Protein AF-A0A9E1JYK0-F1 (afdb_monomer_lite)

Radius of gyration: 19.92 Å; chains: 1; bounding box: 40×41×72 Å

Secondary structure (DSSP, 8-state):
--HHHHHHHHHHHHHHHHHHSSS--TTTS-HHHHHHHHHHTT--HHHHHHHHHHHHHHHS--TT--PPPPPTT------HHHHHHS-HHHHHHHHHHHHTTSS-HHHHHHHHHHHHHHT-SSPPHHHHHHHHHHHHHT-TT---------TTSSSSS-----

Structure (mmCIF, N/CA/C/O backbone):
data_AF-A0A9E1JYK0-F1
#
_entry.id   AF-A0A9E1JYK0-F1
#
loop_
_atom_site.group_PDB
_atom_site.id
_atom_site.type_symbol
_atom_site.label_atom_id
_atom_site.label_alt_id
_atom_site.label_comp_id
_atom_site.label_asym_id
_atom_site.label_entity_id
_atom_site.label_seq_id
_atom_site.pdbx_PDB_ins_code
_atom_site.Cartn_x
_atom_site.Cartn_y
_atom_site.Cartn_z
_atom_site.occupancy
_atom_site.B_iso_or_equiv
_atom_site.auth_seq_id
_atom_site.auth_comp_id
_atom_site.auth_asym_id
_atom_site.auth_atom_id
_atom_site.pdbx_PDB_model_num
ATOM 1 N N . MET A 1 1 ? -10.328 -5.135 -14.101 1.00 64.25 1 MET A N 1
ATOM 2 C CA . MET A 1 1 ? -8.925 -4.677 -14.197 1.00 64.25 1 MET A CA 1
ATOM 3 C C . MET A 1 1 ? -8.266 -5.122 -15.507 1.00 64.25 1 MET A C 1
ATOM 5 O O . MET A 1 1 ? -8.446 -6.263 -15.923 1.00 64.25 1 MET A O 1
ATOM 9 N N . ASN A 1 2 ? -7.517 -4.232 -16.169 1.00 78.44 2 ASN A N 1
ATOM 10 C CA . ASN A 1 2 ? -6.699 -4.566 -17.342 1.00 78.44 2 ASN A CA 1
ATOM 11 C C . ASN A 1 2 ? -5.420 -5.282 -16.878 1.00 78.44 2 ASN A C 1
ATOM 13 O O . ASN A 1 2 ? -4.595 -4.672 -16.206 1.00 78.44 2 ASN A O 1
ATOM 17 N N . HIS A 1 3 ? -5.260 -6.558 -17.235 1.00 82.00 3 HIS A N 1
ATOM 18 C CA . HIS A 1 3 ? -4.139 -7.398 -16.792 1.00 82.00 3 HIS A CA 1
ATOM 19 C C . HIS A 1 3 ? -2.768 -6.756 -17.046 1.00 82.00 3 HIS A C 1
ATOM 21 O O . HIS A 1 3 ? -1.908 -6.787 -16.176 1.00 82.00 3 HIS A O 1
ATOM 27 N N . LYS A 1 4 ? -2.601 -6.087 -18.194 1.00 82.31 4 LYS A N 1
ATOM 28 C CA . LYS A 1 4 ? -1.338 -5.427 -18.557 1.00 82.31 4 LYS A CA 1
ATOM 29 C C . LYS A 1 4 ? -1.003 -4.245 -17.652 1.00 82.31 4 LYS A C 1
ATOM 31 O O . LYS A 1 4 ? 0.162 -3.998 -17.381 1.00 82.31 4 LYS A O 1
ATOM 36 N N . LEU A 1 5 ? -2.026 -3.514 -17.210 1.00 83.81 5 LEU A N 1
ATOM 37 C CA . LEU A 1 5 ? -1.862 -2.366 -16.320 1.00 83.81 5 LEU A CA 1
ATOM 38 C C . LEU A 1 5 ? -1.478 -2.831 -14.911 1.00 83.81 5 LEU A C 1
ATOM 40 O O . LEU A 1 5 ? -0.609 -2.232 -14.291 1.00 83.81 5 LEU A O 1
ATOM 44 N N . LYS A 1 6 ? -2.072 -3.940 -14.446 1.00 85.94 6 LYS A N 1
ATOM 45 C CA . LYS A 1 6 ? -1.665 -4.604 -13.200 1.00 85.94 6 LYS A CA 1
ATOM 46 C C . LYS A 1 6 ? -0.223 -5.082 -13.258 1.00 85.94 6 LYS A C 1
ATOM 48 O O . LYS A 1 6 ? 0.514 -4.833 -12.317 1.00 85.94 6 LYS A O 1
ATOM 53 N N . GLU A 1 7 ? 0.155 -5.802 -14.310 1.00 86.62 7 GLU A N 1
ATOM 54 C CA . GLU A 1 7 ? 1.524 -6.312 -14.449 1.00 86.62 7 GLU A CA 1
ATOM 55 C C . GLU A 1 7 ? 2.522 -5.157 -14.436 1.00 86.62 7 GLU A C 1
ATOM 57 O O . GLU A 1 7 ? 3.429 -5.162 -13.616 1.00 86.62 7 GLU A O 1
ATOM 62 N N . ALA A 1 8 ? 2.270 -4.104 -15.223 1.00 86.31 8 ALA A N 1
ATOM 63 C CA . ALA A 1 8 ? 3.092 -2.899 -15.198 1.00 86.31 8 ALA A CA 1
ATOM 64 C C . ALA A 1 8 ? 3.175 -2.278 -13.793 1.00 86.31 8 ALA A C 1
ATOM 66 O O . ALA A 1 8 ? 4.260 -1.917 -13.356 1.00 86.31 8 ALA A O 1
ATOM 67 N N . PHE A 1 9 ? 2.057 -2.192 -13.066 1.00 86.69 9 PHE A N 1
ATOM 68 C CA . PHE A 1 9 ? 2.035 -1.689 -11.691 1.00 86.69 9 PHE A CA 1
ATOM 69 C C . PHE A 1 9 ? 2.889 -2.528 -10.743 1.00 86.69 9 PHE A C 1
ATOM 71 O O . PHE A 1 9 ? 3.692 -1.980 -9.994 1.00 86.69 9 PHE A O 1
ATOM 78 N N . LEU A 1 10 ? 2.734 -3.850 -10.778 1.00 88.06 10 LEU A N 1
ATOM 79 C CA . LEU A 1 10 ? 3.481 -4.756 -9.912 1.00 88.06 10 LEU A CA 1
ATOM 80 C C . LEU A 1 10 ? 4.974 -4.769 -10.248 1.00 88.06 10 LEU A C 1
ATOM 82 O O . LEU A 1 10 ? 5.787 -4.749 -9.329 1.00 88.06 10 LEU A O 1
ATOM 86 N N . ASP A 1 11 ? 5.330 -4.758 -11.532 1.00 87.56 11 ASP A N 1
ATOM 87 C CA . ASP A 1 11 ? 6.724 -4.734 -11.979 1.00 87.56 11 ASP A CA 1
ATOM 88 C C . ASP A 1 11 ? 7.409 -3.423 -11.566 1.00 87.56 11 ASP A C 1
ATOM 90 O O . ASP A 1 11 ? 8.540 -3.432 -11.083 1.00 87.56 11 ASP A O 1
ATOM 94 N N . VAL A 1 12 ? 6.708 -2.292 -11.703 1.00 84.75 12 VAL A N 1
ATOM 95 C CA . VAL A 1 12 ? 7.199 -0.984 -11.252 1.00 84.75 12 VAL A CA 1
ATOM 96 C C . VAL A 1 12 ? 7.328 -0.960 -9.733 1.00 84.75 12 VAL A C 1
ATOM 98 O O . VAL A 1 12 ? 8.374 -0.566 -9.232 1.00 84.75 12 VAL A O 1
ATOM 101 N N . LEU A 1 13 ? 6.313 -1.411 -8.988 1.00 85.06 13 LEU A N 1
ATOM 102 C CA . LEU A 1 13 ? 6.392 -1.496 -7.528 1.00 85.06 13 LEU A CA 1
ATOM 103 C C . LEU A 1 13 ? 7.566 -2.359 -7.065 1.00 85.06 13 LEU A C 1
ATOM 105 O O . LEU A 1 13 ? 8.245 -1.985 -6.114 1.00 85.06 13 LEU A O 1
ATOM 109 N N . LEU A 1 14 ? 7.796 -3.503 -7.713 1.00 85.69 14 LEU A N 1
ATOM 110 C CA . LEU A 1 14 ? 8.915 -4.384 -7.395 1.00 85.69 14 LEU A CA 1
ATOM 111 C C . LEU A 1 14 ? 10.248 -3.682 -7.651 1.00 85.69 14 LEU A C 1
ATOM 113 O O . LEU A 1 14 ? 11.118 -3.713 -6.788 1.00 85.69 14 LEU A O 1
ATOM 117 N N . TYR A 1 15 ? 10.386 -3.013 -8.796 1.00 83.81 15 TYR A N 1
ATOM 118 C CA . TYR A 1 15 ? 11.598 -2.271 -9.125 1.00 83.81 15 TYR A CA 1
ATOM 119 C C . TYR A 1 15 ? 11.872 -1.144 -8.125 1.00 83.81 15 TYR A C 1
ATOM 121 O O . TYR A 1 15 ? 12.991 -1.006 -7.636 1.00 83.81 15 TYR A O 1
ATOM 129 N N . LEU A 1 16 ? 10.843 -0.363 -7.784 1.00 78.56 16 LEU A N 1
ATOM 130 C CA . LEU A 1 16 ? 10.952 0.684 -6.771 1.00 78.56 16 LEU A CA 1
ATOM 131 C C . LEU A 1 16 ? 11.322 0.082 -5.412 1.00 78.56 16 LEU A C 1
ATOM 133 O O . LEU A 1 16 ? 12.200 0.591 -4.728 1.00 78.56 16 LEU A O 1
ATOM 137 N N . PHE A 1 17 ? 10.708 -1.033 -5.027 1.00 77.75 17 PHE A N 1
ATOM 138 C CA . PHE A 1 17 ? 11.081 -1.720 -3.801 1.00 77.75 17 PHE A CA 1
ATOM 139 C C . PHE A 1 17 ? 12.559 -2.135 -3.805 1.00 77.75 17 PHE A C 1
ATOM 141 O O . PHE A 1 17 ? 13.272 -1.808 -2.865 1.00 77.75 17 PHE A O 1
ATOM 148 N N . GLU A 1 18 ? 13.046 -2.794 -4.856 1.00 78.88 18 GLU A N 1
ATOM 149 C CA . GLU A 1 18 ? 14.449 -3.218 -4.949 1.00 78.88 18 GLU A CA 1
ATOM 150 C C . GLU A 1 18 ? 15.410 -2.025 -4.869 1.00 78.88 18 GLU A C 1
ATOM 152 O O . GLU A 1 18 ? 16.351 -2.048 -4.080 1.00 78.88 18 GLU A O 1
ATOM 157 N N . TYR A 1 19 ? 15.137 -0.958 -5.622 1.00 73.31 19 TYR A N 1
ATOM 158 C CA . TYR A 1 19 ? 16.032 0.193 -5.728 1.00 73.31 19 TYR A CA 1
ATOM 159 C C . TYR A 1 19 ? 16.042 1.086 -4.478 1.00 73.31 19 TYR A C 1
ATOM 161 O O . TYR A 1 19 ? 17.087 1.613 -4.094 1.00 73.31 19 TYR A O 1
ATOM 169 N N . TYR A 1 20 ? 14.889 1.247 -3.825 1.00 68.19 20 TYR A N 1
ATOM 170 C CA . TYR A 1 20 ? 14.740 2.124 -2.660 1.00 68.19 20 TYR A CA 1
ATOM 171 C C . TYR A 1 20 ? 14.801 1.380 -1.318 1.00 68.19 20 TYR A C 1
ATOM 173 O O . TYR A 1 20 ? 14.821 2.023 -0.274 1.00 68.19 20 TYR A O 1
ATOM 181 N N . SER A 1 21 ? 14.881 0.042 -1.311 1.00 65.44 21 SER A N 1
ATOM 182 C CA . SER A 1 21 ? 15.076 -0.736 -0.075 1.00 65.44 21 SER A CA 1
ATOM 183 C C . SER A 1 21 ? 16.483 -0.629 0.516 1.00 65.44 21 SER A C 1
ATOM 185 O O . SER A 1 21 ? 16.649 -0.911 1.703 1.00 65.44 21 SER A O 1
ATOM 187 N N . GLU A 1 22 ? 17.485 -0.262 -0.292 1.00 58.03 22 GLU A N 1
ATOM 188 C CA . GLU A 1 22 ? 18.889 -0.365 0.112 1.00 58.03 22 GLU A CA 1
ATOM 189 C C . GLU A 1 22 ? 19.452 0.888 0.794 1.00 58.03 22 GLU A C 1
ATOM 191 O O . GLU A 1 22 ? 20.222 0.688 1.721 1.00 58.03 22 GLU A O 1
ATOM 196 N N . ASP A 1 23 ? 19.101 2.127 0.403 1.00 51.09 23 ASP A N 1
ATOM 197 C CA . ASP A 1 23 ? 19.612 3.350 1.081 1.00 51.09 23 ASP A CA 1
ATOM 198 C C . ASP A 1 23 ? 19.040 4.705 0.564 1.00 51.09 23 ASP A C 1
ATOM 200 O O . ASP A 1 23 ? 19.594 5.755 0.887 1.00 51.09 23 ASP A O 1
ATOM 204 N N . ASN A 1 24 ? 17.965 4.746 -0.242 1.00 52.50 24 ASN A N 1
ATOM 205 C CA . ASN A 1 24 ? 17.517 6.001 -0.878 1.00 52.50 24 ASN A CA 1
ATOM 206 C C . ASN A 1 24 ? 16.149 6.488 -0.387 1.00 52.50 24 ASN A C 1
ATOM 208 O O . ASN A 1 24 ? 15.163 5.746 -0.405 1.00 52.50 24 ASN A O 1
ATOM 212 N N . ASP A 1 25 ? 16.087 7.773 -0.035 1.00 60.03 25 ASP A N 1
ATOM 213 C CA . ASP A 1 25 ? 14.847 8.505 0.201 1.00 60.03 25 ASP A CA 1
ATOM 214 C C . ASP A 1 25 ? 14.077 8.624 -1.124 1.00 60.03 25 ASP A C 1
ATOM 216 O O . ASP A 1 25 ? 14.247 9.564 -1.894 1.00 60.03 25 ASP A O 1
ATOM 220 N N . PHE A 1 26 ? 13.198 7.654 -1.394 1.00 60.88 26 PHE A N 1
ATOM 221 C CA . PHE A 1 26 ? 12.260 7.643 -2.530 1.00 60.88 26 PHE A CA 1
ATOM 222 C C . PHE A 1 26 ? 11.483 8.965 -2.702 1.00 60.88 26 PHE A C 1
ATOM 224 O O . PHE A 1 26 ? 11.027 9.297 -3.797 1.00 60.88 26 PHE A O 1
ATOM 231 N N . GLU A 1 27 ? 11.326 9.722 -1.615 1.00 59.91 27 GLU A N 1
ATOM 232 C CA . GLU A 1 27 ? 10.677 11.032 -1.594 1.00 59.91 27 GLU A CA 1
ATOM 233 C C . GLU A 1 27 ? 11.543 12.169 -2.174 1.00 59.91 27 GLU A C 1
ATOM 235 O O . GLU A 1 27 ? 10.983 13.188 -2.581 1.00 59.91 27 GLU A O 1
ATOM 240 N N . GLU A 1 28 ? 12.872 12.017 -2.240 1.00 63.94 28 GLU A N 1
ATOM 241 C CA . GLU A 1 28 ? 13.810 13.053 -2.708 1.00 63.94 28 GLU A CA 1
ATOM 242 C C . GLU A 1 28 ? 14.118 12.980 -4.211 1.00 63.94 28 GLU A C 1
ATOM 244 O O . GLU A 1 28 ? 14.451 14.005 -4.816 1.00 63.94 28 GLU A O 1
ATOM 249 N N . ASP A 1 29 ? 13.975 11.805 -4.828 1.00 68.88 29 ASP A N 1
ATOM 250 C CA . ASP A 1 29 ? 14.275 11.619 -6.249 1.00 68.88 29 ASP A CA 1
ATOM 251 C C . ASP A 1 29 ? 13.277 12.371 -7.142 1.00 68.88 29 ASP A C 1
ATOM 253 O O . ASP A 1 29 ? 12.062 12.330 -6.936 1.00 68.88 29 ASP A O 1
ATOM 257 N N . ASP A 1 30 ? 13.769 13.026 -8.196 1.00 76.06 30 ASP A N 1
ATOM 258 C CA . ASP A 1 30 ? 12.918 13.689 -9.190 1.00 76.06 30 ASP A CA 1
ATOM 259 C C . ASP A 1 30 ? 12.308 12.671 -10.171 1.00 76.06 30 ASP A C 1
ATOM 261 O O . ASP A 1 30 ? 12.882 11.623 -10.481 1.00 76.06 30 ASP A O 1
ATOM 265 N N . ASP A 1 31 ? 11.144 12.997 -10.728 1.00 81.25 31 ASP A N 1
ATOM 266 C CA . ASP A 1 31 ? 10.432 12.154 -11.694 1.00 81.25 31 ASP A CA 1
ATOM 267 C C . ASP A 1 31 ? 11.282 11.869 -12.942 1.00 81.25 31 ASP A C 1
ATOM 269 O O . ASP A 1 31 ? 11.166 10.808 -13.562 1.00 81.25 31 ASP A O 1
ATOM 273 N N . PHE A 1 32 ? 12.180 12.791 -13.308 1.00 83.19 32 PHE A N 1
ATOM 274 C CA . PHE A 1 32 ? 13.131 12.590 -14.400 1.00 83.19 32 PHE A CA 1
ATOM 275 C C . PHE A 1 32 ? 14.099 11.428 -14.134 1.00 83.19 32 PHE A C 1
ATOM 277 O O . PHE A 1 32 ? 14.418 10.661 -15.049 1.00 83.19 32 PHE A O 1
ATOM 284 N N . GLU A 1 33 ? 14.561 11.290 -12.895 1.00 84.00 33 GLU A N 1
ATOM 285 C CA . GLU A 1 33 ? 15.542 10.284 -12.502 1.00 84.00 33 GLU A CA 1
ATOM 286 C C . GLU A 1 33 ? 14.901 8.895 -12.466 1.00 84.00 33 GLU A C 1
ATOM 288 O O . GLU A 1 33 ? 15.396 7.973 -13.123 1.00 84.00 33 GLU A O 1
ATOM 293 N N . ILE A 1 34 ? 13.712 8.795 -11.864 1.00 83.88 34 ILE A N 1
ATOM 294 C CA . ILE A 1 34 ? 12.876 7.586 -11.862 1.00 83.88 34 ILE A CA 1
ATOM 295 C C . ILE A 1 34 ? 12.552 7.152 -13.296 1.00 83.88 34 ILE A C 1
ATOM 297 O O . ILE A 1 34 ? 12.710 5.983 -13.659 1.00 83.88 34 ILE A O 1
ATOM 301 N N . ARG A 1 35 ? 12.160 8.094 -14.167 1.00 88.81 35 ARG A N 1
ATOM 302 C CA . ARG A 1 35 ? 11.894 7.797 -15.583 1.00 88.81 35 ARG A CA 1
ATOM 303 C C . ARG A 1 35 ? 13.116 7.190 -16.267 1.00 88.81 35 ARG A C 1
ATOM 305 O O . ARG A 1 35 ? 12.992 6.219 -17.016 1.00 88.81 35 ARG A O 1
ATOM 312 N N . ASN A 1 36 ? 14.289 7.784 -16.056 1.00 87.12 36 ASN A N 1
ATOM 313 C CA . ASN A 1 36 ? 15.525 7.319 -16.672 1.00 87.12 36 ASN A CA 1
ATOM 314 C C . ASN A 1 36 ? 15.916 5.923 -16.165 1.00 87.12 36 ASN A C 1
ATOM 316 O O . ASN A 1 36 ? 16.285 5.071 -16.971 1.00 87.12 36 ASN A O 1
ATOM 320 N N . GLN A 1 37 ? 15.771 5.665 -14.865 1.00 85.12 37 GLN A N 1
ATOM 321 C CA . GLN A 1 37 ? 16.017 4.355 -14.260 1.00 85.12 37 GLN A CA 1
ATOM 322 C C . GLN A 1 37 ? 15.105 3.272 -14.850 1.00 85.12 37 GLN A C 1
ATOM 324 O O . GLN A 1 37 ? 15.602 2.270 -15.366 1.00 85.12 37 GLN A O 1
ATOM 329 N N . LEU A 1 38 ? 13.788 3.510 -14.895 1.00 88.00 38 LEU A N 1
ATOM 330 C CA . LEU A 1 38 ? 12.832 2.572 -15.495 1.00 88.00 38 LEU A CA 1
ATOM 331 C C . LEU A 1 38 ? 13.140 2.319 -16.980 1.00 88.00 38 LEU A C 1
ATOM 333 O O . LEU A 1 38 ? 13.070 1.190 -17.469 1.00 88.00 38 LEU A O 1
ATOM 337 N N . LYS A 1 39 ? 13.557 3.355 -17.713 1.00 89.62 39 LYS A N 1
ATOM 338 C CA . LYS A 1 39 ? 13.969 3.210 -19.113 1.00 89.62 39 LYS A CA 1
ATOM 339 C C . LYS A 1 39 ? 15.218 2.342 -19.269 1.00 89.62 39 LYS A C 1
ATOM 341 O O . LYS A 1 39 ? 15.261 1.501 -20.165 1.00 89.62 39 LYS A O 1
ATOM 346 N N . VAL A 1 40 ? 16.225 2.528 -18.414 1.00 88.56 40 VAL A N 1
ATOM 347 C CA . VAL A 1 40 ? 17.457 1.717 -18.407 1.00 88.56 40 VAL A CA 1
ATOM 348 C C . VAL A 1 40 ? 17.164 0.268 -18.013 1.00 88.56 40 VAL A C 1
ATOM 350 O O . VAL A 1 40 ? 17.739 -0.643 -18.607 1.00 88.56 40 VAL A O 1
ATOM 353 N N . ALA A 1 41 ? 16.229 0.045 -17.088 1.00 86.62 41 ALA A N 1
ATOM 354 C CA . ALA A 1 41 ? 15.752 -1.281 -16.699 1.00 86.62 41 ALA A CA 1
ATOM 355 C C . ALA A 1 41 ? 14.936 -1.992 -17.802 1.00 86.62 41 ALA A C 1
ATOM 357 O O . ALA A 1 41 ? 14.678 -3.190 -17.707 1.00 86.62 41 ALA A O 1
ATOM 358 N N . GLY A 1 42 ? 14.581 -1.289 -18.885 1.00 87.38 42 GLY A N 1
ATOM 359 C CA . GLY A 1 42 ? 13.927 -1.869 -20.058 1.00 87.38 42 GLY A CA 1
ATOM 360 C C . GLY A 1 42 ? 12.399 -1.855 -20.007 1.00 87.38 42 GLY A C 1
ATOM 361 O O . GLY A 1 42 ? 11.764 -2.560 -20.795 1.00 87.38 42 GLY A O 1
ATOM 362 N N . PHE A 1 43 ? 11.799 -1.050 -19.123 1.00 89.31 43 PHE A N 1
ATOM 363 C CA . PHE A 1 43 ? 10.354 -0.850 -19.112 1.00 89.31 43 PHE A CA 1
ATOM 364 C C . PHE A 1 43 ? 9.882 -0.173 -20.404 1.00 89.31 43 PHE A C 1
ATOM 366 O O . PHE A 1 43 ? 10.581 0.626 -21.032 1.00 89.31 43 PHE A O 1
ATOM 373 N N . ARG A 1 44 ? 8.662 -0.512 -20.822 1.00 88.25 44 ARG A N 1
ATOM 374 C CA . ARG A 1 44 ? 8.020 0.099 -21.989 1.00 88.25 44 ARG A CA 1
ATOM 375 C C . ARG A 1 44 ? 7.569 1.521 -21.664 1.00 88.25 44 ARG A C 1
ATOM 377 O O . ARG A 1 44 ? 7.176 1.792 -20.536 1.00 88.25 44 ARG A O 1
ATOM 384 N N . GLU A 1 45 ? 7.529 2.393 -22.668 1.00 87.12 45 GLU A N 1
ATOM 385 C CA . GLU A 1 45 ? 7.160 3.803 -22.476 1.00 87.12 45 GLU A CA 1
ATOM 386 C C . GLU A 1 45 ? 5.773 3.985 -21.834 1.00 87.12 45 GLU A C 1
ATOM 388 O O . GLU A 1 45 ? 5.617 4.818 -20.952 1.00 87.12 45 GLU A O 1
ATOM 393 N N . ASP A 1 46 ? 4.792 3.157 -22.205 1.00 85.06 46 ASP A N 1
ATOM 394 C CA . ASP A 1 46 ? 3.447 3.185 -21.617 1.00 85.06 46 ASP A CA 1
ATOM 395 C C . ASP A 1 46 ? 3.438 2.765 -20.140 1.00 85.06 46 ASP A C 1
ATOM 397 O O . ASP A 1 46 ? 2.733 3.355 -19.328 1.00 85.06 46 ASP A O 1
ATOM 401 N N . ALA A 1 47 ? 4.255 1.777 -19.771 1.00 83.69 47 ALA A N 1
ATOM 402 C CA . ALA A 1 47 ? 4.428 1.381 -18.375 1.00 83.69 47 ALA A CA 1
ATOM 403 C C . ALA A 1 47 ? 5.151 2.465 -17.561 1.00 83.69 47 ALA A C 1
ATOM 405 O O . ALA A 1 47 ? 4.806 2.682 -16.406 1.00 83.69 47 ALA A O 1
ATOM 406 N N . ILE A 1 48 ? 6.117 3.162 -18.167 1.00 87.25 48 ILE A N 1
ATOM 407 C CA . ILE A 1 48 ? 6.847 4.270 -17.537 1.00 87.25 48 ILE A CA 1
ATOM 408 C C . ILE A 1 48 ? 5.920 5.464 -17.285 1.00 87.25 48 ILE A C 1
ATOM 410 O O . ILE A 1 48 ? 5.994 6.074 -16.225 1.00 87.25 48 ILE A O 1
ATOM 414 N N . GLU A 1 49 ? 5.047 5.808 -18.232 1.00 87.50 49 GLU A N 1
ATOM 415 C CA . GLU A 1 49 ? 4.065 6.883 -18.036 1.00 87.50 49 GLU A CA 1
ATOM 416 C C . GLU A 1 49 ? 3.137 6.575 -16.858 1.00 87.50 49 GLU A C 1
ATOM 418 O O . GLU A 1 49 ? 3.024 7.387 -15.944 1.00 87.50 49 GLU A O 1
ATOM 423 N N . HIS A 1 50 ? 2.581 5.362 -16.811 1.00 83.44 50 HIS A N 1
ATOM 424 C CA . HIS A 1 50 ? 1.763 4.932 -15.679 1.00 83.44 50 HIS A CA 1
ATOM 425 C C . HIS A 1 50 ? 2.544 4.870 -14.360 1.00 83.44 50 HIS A C 1
ATOM 427 O O . HIS A 1 50 ? 2.015 5.244 -13.317 1.00 83.44 50 HIS A O 1
ATOM 433 N N . ALA A 1 51 ? 3.812 4.451 -14.398 1.00 83.88 51 ALA A N 1
ATOM 434 C CA . ALA A 1 51 ? 4.685 4.445 -13.231 1.00 83.88 51 ALA A CA 1
ATOM 435 C C . ALA A 1 51 ? 4.825 5.831 -12.609 1.00 83.88 51 ALA A C 1
ATOM 437 O O . ALA A 1 51 ? 4.718 5.962 -11.395 1.00 83.88 51 ALA A O 1
ATOM 438 N N . LEU A 1 52 ? 5.041 6.855 -13.436 1.00 86.19 52 LEU A N 1
ATOM 439 C CA . LEU A 1 52 ? 5.183 8.228 -12.963 1.00 86.19 52 LEU A CA 1
ATOM 440 C C . LEU A 1 52 ? 3.877 8.759 -12.367 1.00 86.19 52 LEU A C 1
ATOM 442 O O . LEU A 1 52 ? 3.922 9.406 -11.322 1.00 86.19 52 LEU A O 1
ATOM 446 N N . ASP A 1 53 ? 2.724 8.415 -12.952 1.00 86.69 53 ASP A N 1
ATOM 447 C CA . ASP A 1 53 ? 1.419 8.742 -12.362 1.00 86.69 53 ASP A CA 1
ATOM 448 C C . ASP A 1 53 ? 1.286 8.140 -10.947 1.00 86.69 53 ASP A C 1
ATOM 450 O O . ASP A 1 53 ? 0.876 8.820 -10.003 1.00 86.69 53 ASP A O 1
ATOM 454 N N . TRP A 1 54 ? 1.682 6.874 -10.764 1.00 85.62 54 TRP A N 1
ATOM 455 C CA . TRP A 1 54 ? 1.635 6.208 -9.457 1.00 85.62 54 TRP A CA 1
ATOM 456 C C . TRP A 1 54 ? 2.670 6.749 -8.470 1.00 85.62 54 TRP A C 1
ATOM 458 O O . TRP A 1 54 ? 2.365 6.917 -7.293 1.00 85.62 54 TRP A O 1
ATOM 468 N N . VAL A 1 55 ? 3.881 7.058 -8.930 1.00 81.88 55 VAL A N 1
ATOM 469 C CA . VAL A 1 55 ? 4.925 7.688 -8.110 1.00 81.88 55 VAL A CA 1
ATOM 470 C C . VAL A 1 55 ? 4.449 9.035 -7.578 1.00 81.88 55 VAL A C 1
ATOM 472 O O . VAL A 1 55 ? 4.635 9.301 -6.393 1.00 81.88 55 VAL A O 1
ATOM 475 N N . GLY A 1 56 ? 3.765 9.836 -8.400 1.00 81.44 56 GLY A N 1
ATOM 476 C CA . GLY A 1 56 ? 3.117 11.069 -7.951 1.00 81.44 56 GLY A CA 1
ATOM 477 C C . GLY A 1 56 ? 2.143 10.814 -6.799 1.00 81.44 56 GLY A C 1
ATOM 478 O O . GLY A 1 56 ? 2.236 11.461 -5.757 1.00 81.44 56 GLY A O 1
ATOM 479 N N . ILE A 1 57 ? 1.291 9.790 -6.930 1.00 81.31 57 ILE A N 1
ATOM 480 C CA . ILE A 1 57 ? 0.379 9.360 -5.859 1.00 81.31 57 ILE A CA 1
ATOM 481 C C . ILE A 1 57 ? 1.155 8.987 -4.590 1.00 81.31 57 ILE A C 1
ATOM 483 O O . ILE A 1 57 ? 0.706 9.324 -3.500 1.00 81.31 57 ILE A O 1
ATOM 487 N N . PHE A 1 58 ? 2.305 8.316 -4.678 1.00 77.25 58 PHE A N 1
ATOM 488 C CA . PHE A 1 58 ? 3.089 7.942 -3.494 1.00 77.25 58 PHE A CA 1
ATOM 489 C C . PHE A 1 58 ? 3.821 9.126 -2.848 1.00 77.25 58 PHE A C 1
ATOM 491 O O . PHE A 1 58 ? 3.828 9.211 -1.621 1.00 77.25 58 PHE A O 1
ATOM 498 N N . LYS A 1 59 ? 4.361 10.056 -3.647 1.00 74.25 59 LYS A N 1
ATOM 499 C CA . LYS A 1 59 ? 5.046 11.278 -3.181 1.00 74.25 59 LYS A CA 1
ATOM 500 C C . LYS A 1 59 ? 4.097 12.318 -2.589 1.00 74.25 59 LYS A C 1
ATOM 502 O O . LYS A 1 59 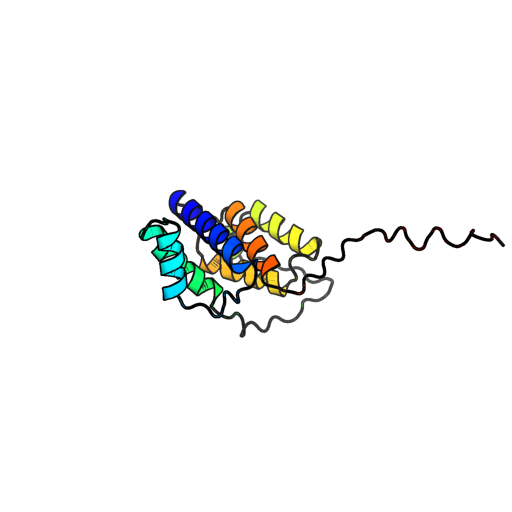? 4.525 13.178 -1.819 1.00 74.25 59 LYS A O 1
ATOM 507 N N . GLU A 1 60 ? 2.809 12.275 -2.931 1.00 72.62 60 GLU A N 1
ATOM 508 C CA . GLU A 1 60 ? 1.813 13.146 -2.313 1.00 72.62 60 GLU A CA 1
ATOM 509 C C . GLU A 1 60 ? 1.764 12.909 -0.797 1.00 72.62 60 GLU A C 1
ATOM 511 O O . GLU A 1 60 ? 1.214 11.916 -0.302 1.00 72.62 60 GLU A O 1
ATOM 516 N N . SER A 1 61 ? 2.358 13.856 -0.061 1.00 59.34 61 SER A N 1
ATOM 517 C CA . SER A 1 61 ? 2.443 13.798 1.391 1.00 59.34 61 SER A CA 1
ATOM 518 C C . SER A 1 61 ? 1.040 13.735 1.996 1.00 59.34 61 SER A C 1
ATOM 520 O O . SER A 1 61 ? 0.220 14.640 1.829 1.00 59.34 61 SER A O 1
ATOM 522 N N . SER A 1 62 ? 0.782 12.710 2.803 1.00 61.16 62 SER A N 1
ATOM 523 C CA . SER A 1 62 ? -0.425 12.613 3.634 1.00 61.16 62 SER A CA 1
ATOM 524 C C . SER A 1 62 ? -0.366 13.529 4.866 1.00 61.16 62 SER A C 1
ATOM 526 O O . SER A 1 62 ? -1.087 13.324 5.843 1.00 61.16 62 SER A O 1
ATOM 528 N N . SER A 1 63 ? 0.497 14.551 4.829 1.00 51.06 63 SER A N 1
ATOM 529 C CA . SER A 1 63 ? 0.863 15.460 5.923 1.00 51.06 63 SER A CA 1
ATOM 530 C C . SER A 1 63 ? -0.318 16.239 6.519 1.00 51.06 63 SER A C 1
ATOM 532 O O . SER A 1 63 ? -0.195 16.817 7.597 1.00 51.06 63 SER A O 1
ATOM 534 N N . ASN A 1 64 ? -1.485 16.202 5.872 1.00 51.38 64 ASN A N 1
ATOM 535 C CA . ASN A 1 64 ? -2.689 16.907 6.303 1.00 51.38 64 ASN A CA 1
ATOM 536 C C . ASN A 1 64 ? -3.787 16.014 6.897 1.00 51.38 64 ASN A C 1
ATOM 538 O O . ASN A 1 64 ? -4.813 16.542 7.335 1.00 51.38 64 ASN A O 1
ATOM 542 N N . ILE A 1 65 ? -3.615 14.688 6.957 1.00 57.09 65 ILE A N 1
ATOM 543 C CA . ILE A 1 65 ? -4.665 13.831 7.519 1.00 57.09 65 ILE A CA 1
ATOM 544 C C . ILE A 1 65 ? -4.519 13.779 9.045 1.00 57.09 65 ILE A C 1
ATOM 546 O O . ILE A 1 65 ? -3.856 12.915 9.616 1.00 57.09 65 ILE A O 1
ATOM 550 N N . SER A 1 66 ? -5.161 14.729 9.732 1.00 62.34 66 SER A N 1
ATOM 551 C CA . SER A 1 66 ? -5.311 14.691 11.190 1.00 62.34 66 SER A CA 1
ATOM 552 C C . SER A 1 66 ? -6.325 13.610 11.575 1.00 62.34 66 SER A C 1
ATOM 554 O O . SER A 1 66 ? -7.502 13.876 11.817 1.00 62.34 66 SER A O 1
ATOM 556 N N . ILE A 1 67 ? -5.875 12.355 11.589 1.00 68.31 67 ILE A N 1
ATOM 557 C CA . ILE A 1 67 ? -6.694 11.233 12.047 1.00 68.31 67 ILE A CA 1
ATOM 558 C C . ILE A 1 67 ? -6.579 11.154 1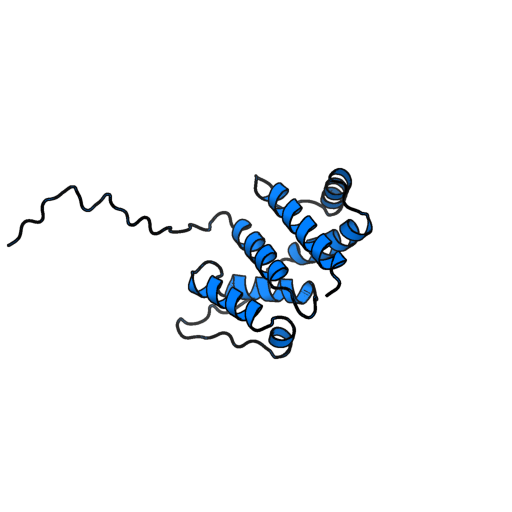3.562 1.00 68.31 67 ILE A C 1
ATOM 560 O O . ILE A 1 67 ? -5.504 10.911 14.117 1.00 68.31 67 ILE A O 1
ATOM 564 N N . ALA A 1 68 ? -7.704 11.341 14.251 1.00 77.25 68 ALA A N 1
ATOM 565 C CA . ALA A 1 68 ? -7.768 11.080 15.679 1.00 77.25 68 ALA A CA 1
ATOM 566 C C . ALA A 1 68 ? -7.404 9.613 15.938 1.00 77.25 68 ALA A C 1
ATOM 568 O O . ALA A 1 68 ? -7.982 8.705 15.337 1.00 77.25 68 ALA A O 1
ATOM 569 N N . LYS A 1 69 ? -6.459 9.372 16.853 1.00 78.75 69 LYS A N 1
ATOM 570 C CA . LYS A 1 69 ? -6.084 8.008 17.229 1.00 78.75 69 LYS A CA 1
ATOM 571 C C . LYS A 1 69 ? -7.333 7.271 17.738 1.00 78.75 69 LYS A C 1
ATOM 573 O O . LYS A 1 69 ? -7.935 7.732 18.712 1.00 78.75 69 LYS A O 1
ATOM 578 N N . PRO A 1 70 ? -7.736 6.151 17.112 1.00 84.12 70 PRO A N 1
ATOM 579 C CA . PRO A 1 70 ? -8.930 5.435 17.531 1.00 84.12 70 PRO A CA 1
ATOM 580 C C . PRO A 1 70 ? -8.753 4.854 18.938 1.00 84.12 70 PRO A C 1
ATOM 582 O O . PRO A 1 70 ? -7.643 4.528 19.370 1.00 84.12 70 PRO A O 1
ATOM 585 N N . GLY A 1 71 ? -9.864 4.718 19.664 1.00 84.94 71 GLY A N 1
ATOM 586 C CA . GLY A 1 71 ? -9.873 4.053 20.963 1.00 84.94 71 GLY A CA 1
ATOM 587 C C . GLY A 1 71 ? -9.667 2.543 20.824 1.00 84.94 71 GLY A C 1
ATOM 588 O O . GLY A 1 71 ? -9.937 1.959 19.780 1.00 84.94 71 GLY A O 1
ATOM 589 N N . LEU A 1 72 ? -9.262 1.876 21.909 1.00 80.69 72 LEU A N 1
ATOM 590 C CA . LEU A 1 72 ? -8.959 0.431 21.917 1.00 80.69 72 LEU A CA 1
ATOM 591 C C . LEU A 1 72 ? -10.119 -0.479 21.472 1.00 80.69 72 LEU A C 1
ATOM 593 O O . LEU A 1 72 ? -9.888 -1.615 21.080 1.00 80.69 72 LEU A O 1
ATOM 597 N N . LYS A 1 73 ? -11.365 -0.008 21.586 1.00 85.56 73 LYS A N 1
ATOM 598 C CA . LYS A 1 73 ? -12.580 -0.747 21.195 1.00 85.56 73 LYS A CA 1
ATOM 599 C C . LYS A 1 73 ? -13.257 -0.164 19.953 1.00 85.56 73 LYS A C 1
ATOM 601 O O . LYS A 1 73 ? -14.380 -0.547 19.636 1.00 85.56 73 LYS A O 1
ATOM 606 N N . SER A 1 74 ? -12.623 0.807 19.303 1.00 87.69 74 SER A N 1
ATOM 607 C CA . SER A 1 74 ? -13.123 1.372 18.057 1.00 87.69 74 SER A CA 1
ATOM 608 C C . SER A 1 74 ? -12.949 0.359 16.930 1.00 87.69 74 SER A C 1
ATOM 610 O O . SER A 1 74 ? -11.993 -0.410 16.913 1.00 87.69 74 SER A O 1
ATOM 612 N N . ILE A 1 75 ? -13.884 0.370 15.985 1.00 84.12 75 ILE A N 1
ATOM 613 C CA . ILE A 1 75 ? -13.854 -0.467 14.787 1.00 84.12 75 ILE A CA 1
ATOM 614 C C . ILE A 1 75 ? -13.974 0.477 13.598 1.00 84.12 75 ILE A C 1
ATOM 616 O O . ILE A 1 75 ? -14.842 1.354 13.599 1.00 84.12 75 ILE A O 1
ATOM 620 N N . ARG A 1 76 ? -13.115 0.314 12.591 1.00 89.81 76 ARG A N 1
ATOM 621 C CA . ARG A 1 76 ? -13.290 1.018 11.322 1.00 89.81 76 ARG A CA 1
ATOM 622 C C . ARG A 1 76 ? -14.451 0.397 10.554 1.00 89.81 76 ARG A C 1
ATOM 624 O O . ARG A 1 76 ? -14.496 -0.814 10.364 1.00 89.81 76 ARG A O 1
ATOM 631 N N . VAL A 1 77 ? -15.355 1.240 10.069 1.00 91.19 77 VAL A N 1
ATOM 632 C CA . VAL A 1 77 ? -16.421 0.853 9.140 1.00 91.19 77 VAL A CA 1
ATOM 633 C C . VAL A 1 77 ? -16.073 1.406 7.767 1.00 91.19 77 VAL A C 1
ATOM 635 O O . VAL A 1 77 ? -15.878 2.614 7.663 1.00 91.19 77 VAL A O 1
ATOM 638 N N . LEU A 1 78 ? -15.970 0.541 6.753 1.00 92.12 78 LEU A N 1
ATOM 639 C CA . LEU A 1 78 ? -15.701 0.946 5.369 1.00 92.12 78 LEU A CA 1
ATOM 640 C C . LEU A 1 78 ? -16.925 1.614 4.726 1.00 92.12 78 LEU A C 1
ATOM 642 O O . LEU A 1 78 ? -18.062 1.187 4.972 1.00 92.12 78 LEU A O 1
ATOM 646 N N . SER A 1 79 ? -16.690 2.646 3.917 1.00 93.31 79 SER A N 1
ATOM 647 C CA . SER A 1 79 ? -17.710 3.261 3.066 1.00 93.31 79 SER A CA 1
ATOM 648 C C . SER A 1 79 ? -18.158 2.281 1.977 1.00 93.31 79 SER A C 1
ATOM 650 O O . SER A 1 79 ? -17.528 1.248 1.746 1.00 93.31 79 SER A O 1
ATOM 652 N N . ASP A 1 80 ? -19.272 2.569 1.311 1.00 93.00 80 ASP A N 1
ATOM 653 C CA . ASP A 1 80 ? -19.747 1.692 0.236 1.00 93.00 80 ASP A CA 1
ATOM 654 C C . ASP A 1 80 ? -18.840 1.760 -1.001 1.00 93.00 80 ASP A C 1
ATOM 656 O O . ASP A 1 80 ? -18.645 0.748 -1.665 1.00 93.00 80 ASP A O 1
ATOM 660 N N . GLU A 1 81 ? -18.207 2.908 -1.253 1.00 91.25 81 GLU A N 1
ATOM 661 C CA . GLU A 1 81 ? -17.167 3.064 -2.280 1.00 91.25 81 GLU A CA 1
ATOM 662 C C . GLU A 1 81 ? -15.947 2.188 -1.961 1.00 91.25 81 GLU A C 1
ATOM 664 O O . GLU A 1 81 ? -15.525 1.389 -2.794 1.00 91.25 81 GLU A O 1
ATOM 669 N N . GLU A 1 82 ? -15.452 2.238 -0.719 1.00 93.19 82 GLU A N 1
ATOM 670 C CA . GLU A 1 82 ? -14.325 1.412 -0.269 1.00 93.19 82 GLU A CA 1
ATOM 671 C C . GLU A 1 82 ? -14.635 -0.088 -0.371 1.00 93.19 82 GLU A C 1
ATOM 673 O O . GLU A 1 82 ? -13.764 -0.862 -0.753 1.00 93.19 82 GLU A O 1
ATOM 678 N N . LYS A 1 83 ? -15.866 -0.517 -0.060 1.00 92.38 83 LYS A N 1
ATOM 679 C CA . LYS A 1 83 ? -16.284 -1.928 -0.191 1.00 92.38 83 LYS A CA 1
ATOM 680 C C . LYS A 1 83 ? -16.421 -2.386 -1.641 1.00 92.38 83 LYS A C 1
ATOM 682 O O . LYS A 1 83 ? -16.280 -3.575 -1.906 1.00 92.38 83 LYS A O 1
ATOM 687 N N . ASN A 1 84 ? -16.753 -1.477 -2.555 1.00 91.69 84 ASN A N 1
ATOM 688 C CA . ASN A 1 84 ? -16.829 -1.790 -3.981 1.00 91.69 84 ASN A CA 1
ATOM 689 C C . ASN A 1 84 ? -15.429 -1.910 -4.592 1.00 91.69 84 ASN A C 1
ATOM 691 O O . ASN A 1 84 ? -15.203 -2.770 -5.442 1.00 91.69 84 ASN A O 1
ATOM 695 N N . LEU A 1 85 ? -14.498 -1.066 -4.138 1.00 92.12 85 LEU A N 1
ATOM 696 C CA . LEU A 1 85 ? -13.095 -1.111 -4.531 1.00 92.12 85 LEU A CA 1
ATOM 697 C C . LEU A 1 85 ? -12.391 -2.347 -3.956 1.00 92.12 85 LEU A C 1
ATOM 699 O O . LEU A 1 85 ? -11.752 -3.098 -4.690 1.00 92.12 85 LEU A O 1
ATOM 703 N N . LEU A 1 86 ? -12.506 -2.546 -2.642 1.00 93.75 86 LEU A N 1
ATOM 704 C CA . LEU A 1 86 ? -11.849 -3.601 -1.879 1.00 93.75 86 LEU A CA 1
ATOM 705 C C . LEU A 1 86 ? -12.860 -4.703 -1.594 1.00 93.75 86 LEU A C 1
ATOM 707 O O . LEU A 1 86 ? -13.703 -4.563 -0.709 1.00 93.75 86 LEU A O 1
ATOM 711 N N . ASP A 1 87 ? -12.754 -5.818 -2.306 1.00 93.56 87 ASP A N 1
ATOM 712 C CA . ASP A 1 87 ? -13.595 -6.982 -2.052 1.00 93.56 87 ASP A CA 1
ATOM 713 C C . ASP A 1 87 ? -13.336 -7.616 -0.667 1.00 93.56 87 ASP A C 1
ATOM 715 O O . ASP A 1 87 ? -12.463 -7.200 0.104 1.00 93.56 87 ASP A O 1
ATOM 719 N N . GLU A 1 88 ? -14.109 -8.646 -0.318 1.00 94.94 88 GLU A N 1
ATOM 720 C CA . GLU A 1 88 ? -13.983 -9.316 0.981 1.00 94.94 88 GLU A CA 1
ATOM 721 C C . GLU A 1 88 ? -12.575 -9.882 1.233 1.00 94.94 88 GLU A C 1
ATOM 723 O O . GLU A 1 88 ? -12.124 -9.922 2.383 1.00 94.94 88 GLU A O 1
ATOM 728 N N . GLU A 1 89 ? -11.859 -10.319 0.192 1.00 95.88 89 GLU A N 1
ATOM 729 C CA . GLU A 1 89 ? -10.505 -10.852 0.337 1.00 95.88 89 GLU A CA 1
ATOM 730 C C . GLU A 1 89 ? -9.513 -9.740 0.698 1.00 95.88 89 GLU A C 1
ATOM 732 O O . GLU A 1 89 ? -8.749 -9.882 1.666 1.00 95.88 89 GLU A O 1
ATOM 737 N N . CYS A 1 90 ? -9.580 -8.610 -0.010 1.00 96.06 90 CYS A N 1
ATOM 738 C CA . CYS A 1 90 ? -8.787 -7.412 0.256 1.00 96.06 90 CYS A CA 1
ATOM 739 C C . CYS A 1 90 ? -9.045 -6.874 1.668 1.00 96.06 90 CYS A C 1
ATOM 741 O O . CYS A 1 90 ? -8.104 -6.654 2.439 1.00 96.06 90 CYS A O 1
ATOM 743 N N . GLN A 1 91 ? -10.317 -6.746 2.056 1.00 94.94 91 GLN A N 1
ATOM 744 C CA . GLN A 1 91 ? -10.709 -6.293 3.394 1.00 94.94 91 GLN A CA 1
ATOM 745 C C . GLN A 1 91 ? -10.166 -7.220 4.492 1.00 94.94 91 GLN A C 1
ATOM 747 O O . GLN A 1 91 ? -9.585 -6.761 5.480 1.00 94.94 91 GLN A O 1
ATOM 752 N N . ASN A 1 92 ? -10.294 -8.539 4.311 1.00 95.38 92 ASN A N 1
ATOM 753 C CA . ASN A 1 92 ? -9.784 -9.522 5.267 1.00 95.38 92 ASN A CA 1
ATOM 754 C C . ASN A 1 92 ? -8.256 -9.518 5.362 1.00 95.38 92 ASN A C 1
ATOM 756 O O . ASN A 1 92 ? -7.697 -9.830 6.416 1.00 95.38 92 ASN A O 1
ATOM 760 N N . TYR A 1 93 ? -7.552 -9.226 4.272 1.00 96.50 93 TYR A N 1
ATOM 761 C CA . TYR A 1 93 ? -6.102 -9.082 4.290 1.00 96.50 93 TYR A CA 1
ATOM 762 C C . TYR A 1 93 ? -5.661 -7.856 5.103 1.00 96.50 93 TYR A C 1
ATOM 764 O O . TYR A 1 93 ? -4.874 -8.009 6.038 1.00 96.50 93 TYR A O 1
ATOM 772 N N . ILE A 1 94 ? -6.246 -6.683 4.842 1.00 94.69 94 ILE A N 1
ATOM 773 C CA . ILE A 1 94 ? -5.953 -5.445 5.584 1.00 94.69 94 ILE A CA 1
ATOM 774 C C . ILE A 1 94 ? -6.247 -5.622 7.081 1.00 94.69 94 ILE A C 1
ATOM 776 O O . ILE A 1 94 ? -5.405 -5.313 7.927 1.00 94.69 94 ILE A O 1
ATOM 780 N N . LEU A 1 95 ? -7.401 -6.206 7.421 1.00 92.69 95 LEU A N 1
ATOM 781 C CA . LEU A 1 95 ? -7.778 -6.487 8.809 1.00 92.69 95 LEU A CA 1
ATOM 782 C C . LEU A 1 95 ? -6.784 -7.429 9.508 1.00 92.69 95 LEU A C 1
ATOM 784 O O . LEU A 1 95 ? -6.534 -7.298 10.707 1.00 92.69 95 LEU A O 1
ATOM 788 N N . ARG A 1 96 ? -6.220 -8.406 8.786 1.00 93.69 96 ARG A N 1
ATOM 789 C CA . ARG A 1 96 ? -5.194 -9.303 9.337 1.00 93.69 96 ARG A CA 1
ATOM 790 C C . ARG A 1 96 ? -3.907 -8.545 9.648 1.00 93.69 96 ARG A C 1
ATOM 792 O O . ARG A 1 96 ? -3.378 -8.728 10.740 1.00 93.69 96 ARG A O 1
ATOM 799 N N . LEU A 1 97 ? -3.439 -7.681 8.747 1.00 93.00 97 LEU A N 1
ATOM 800 C CA . LEU A 1 97 ? -2.244 -6.866 8.989 1.00 93.00 97 LEU A CA 1
ATOM 801 C C . LEU A 1 97 ? -2.406 -5.950 10.210 1.00 93.00 97 LEU A C 1
ATOM 803 O O . LEU A 1 97 ? -1.489 -5.852 11.024 1.00 93.00 97 LEU A O 1
ATOM 807 N N . GLU A 1 98 ? -3.579 -5.336 10.378 1.00 88.62 98 GLU A N 1
ATOM 808 C CA . GLU A 1 98 ? -3.889 -4.516 11.557 1.00 88.62 98 GLU A CA 1
ATOM 809 C C . GLU A 1 98 ? -3.870 -5.354 12.846 1.00 88.62 98 GLU A C 1
ATOM 811 O O . GLU A 1 98 ? -3.250 -4.963 13.835 1.00 88.62 98 GLU A O 1
ATOM 816 N N . LYS A 1 99 ? -4.471 -6.554 12.833 1.00 87.81 99 LYS A N 1
ATOM 817 C CA . LYS A 1 99 ? -4.470 -7.471 13.989 1.00 87.81 99 LYS A CA 1
ATOM 818 C C . LYS A 1 99 ? -3.075 -7.949 14.388 1.00 87.81 99 LYS A C 1
ATOM 820 O O . LYS A 1 99 ? -2.839 -8.164 15.574 1.00 87.81 99 LYS A O 1
ATOM 825 N N . PHE A 1 100 ? -2.171 -8.122 13.426 1.00 88.88 100 PHE A N 1
ATOM 826 C CA . PHE A 1 100 ? -0.772 -8.464 13.694 1.00 88.88 100 PHE A CA 1
ATOM 827 C C . PHE A 1 100 ? 0.081 -7.253 14.097 1.00 88.88 100 PHE A C 1
ATOM 829 O O . PHE A 1 100 ? 1.255 -7.422 14.410 1.00 88.88 100 PHE A O 1
ATOM 836 N N . GLY A 1 101 ? -0.487 -6.044 14.106 1.00 85.81 101 GLY A N 1
ATOM 837 C CA . GLY A 1 101 ? 0.230 -4.814 14.440 1.00 85.81 101 GLY A CA 1
ATOM 838 C C . GLY A 1 101 ? 1.146 -4.299 13.328 1.00 85.81 101 GLY A C 1
ATOM 839 O O . GLY A 1 101 ? 1.856 -3.325 13.548 1.00 85.81 101 GLY A O 1
ATOM 840 N N . LEU A 1 102 ? 1.114 -4.914 12.140 1.00 87.75 102 LEU A N 1
ATOM 841 C CA . LEU A 1 102 ? 1.922 -4.507 10.986 1.00 87.75 102 LEU A CA 1
ATOM 842 C C . LEU A 1 102 ? 1.367 -3.233 10.344 1.00 87.75 102 LEU A C 1
ATOM 844 O O . LEU A 1 102 ? 2.121 -2.384 9.886 1.00 87.75 102 LEU A O 1
ATOM 848 N N . LEU A 1 103 ? 0.043 -3.069 10.356 1.00 88.69 103 LEU A N 1
ATOM 849 C CA . LEU A 1 103 ? -0.627 -1.918 9.761 1.00 88.69 103 LEU A CA 1
ATOM 850 C C . LEU A 1 103 ? -1.407 -1.136 10.833 1.00 88.69 103 LEU A C 1
ATOM 852 O O . LEU A 1 103 ? -2.598 -1.387 11.024 1.00 88.69 103 LEU A O 1
ATOM 856 N N . PRO A 1 104 ? -0.759 -0.203 11.564 1.00 85.38 104 PRO A N 1
ATOM 857 C CA . PRO A 1 104 ? -1.439 0.669 12.516 1.00 85.38 104 PRO A CA 1
ATOM 858 C C . PRO A 1 104 ? -2.586 1.450 11.859 1.00 85.38 104 PRO A C 1
ATOM 860 O O . PRO A 1 104 ? -2.528 1.712 10.656 1.00 85.38 104 PRO A O 1
ATOM 863 N N . PRO A 1 105 ? -3.583 1.931 12.628 1.00 85.44 105 PRO A N 1
ATOM 864 C CA . PRO A 1 105 ? -4.755 2.599 12.064 1.00 85.44 105 PRO A CA 1
ATOM 865 C C . PRO A 1 105 ? -4.440 3.754 11.109 1.00 85.44 105 PRO A C 1
ATOM 867 O O . PRO A 1 105 ? -5.125 3.903 10.106 1.00 85.44 105 PRO A O 1
ATOM 870 N N . LEU A 1 106 ? -3.395 4.542 11.385 1.00 83.31 106 LEU A N 1
ATOM 871 C CA . LEU A 1 106 ? -2.969 5.631 10.503 1.00 83.31 106 LEU A CA 1
ATOM 872 C C . LEU A 1 106 ? -2.443 5.104 9.158 1.00 83.31 106 LEU A C 1
ATOM 874 O O . LEU A 1 106 ? -2.871 5.576 8.109 1.00 83.31 106 LEU A O 1
ATOM 878 N N . LYS A 1 107 ? -1.580 4.079 9.180 1.00 84.69 107 LYS A N 1
ATOM 879 C CA . LYS A 1 107 ? -1.080 3.435 7.956 1.00 84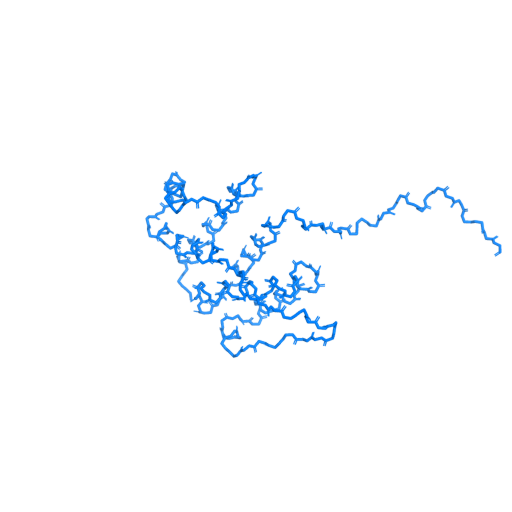.69 107 LYS A CA 1
ATOM 880 C C . LYS A 1 107 ? -2.184 2.726 7.184 1.00 84.69 107 LYS A C 1
ATOM 882 O O . LYS A 1 107 ? -2.139 2.702 5.962 1.00 84.69 107 LYS A O 1
ATOM 887 N N . ARG A 1 108 ? -3.177 2.158 7.876 1.00 90.19 108 ARG A N 1
ATOM 888 C CA . ARG A 1 108 ? -4.346 1.553 7.227 1.00 90.19 108 ARG A CA 1
ATOM 889 C C . ARG A 1 108 ? -5.095 2.578 6.383 1.00 90.19 108 ARG A C 1
ATOM 891 O O . ARG A 1 108 ? -5.462 2.264 5.259 1.00 90.19 108 ARG A O 1
ATOM 898 N N . GLU A 1 109 ? -5.327 3.772 6.917 1.00 88.94 109 GLU A N 1
ATOM 899 C CA . GLU A 1 109 ? -6.007 4.834 6.168 1.00 88.94 109 GLU A CA 1
ATOM 900 C C . GLU A 1 109 ? -5.152 5.312 4.999 1.00 88.94 109 GLU A C 1
ATOM 902 O O . GLU A 1 109 ? -5.675 5.453 3.903 1.00 88.94 109 GLU A O 1
ATOM 907 N N . LEU A 1 110 ? -3.837 5.451 5.195 1.00 86.31 110 LEU A N 1
ATOM 908 C CA . LEU A 1 110 ? -2.924 5.782 4.103 1.00 86.31 110 LEU A CA 1
ATOM 909 C C . LEU A 1 110 ? -2.936 4.713 2.998 1.00 86.31 110 LEU A C 1
ATOM 911 O O . LEU A 1 110 ? -2.990 5.050 1.824 1.00 86.31 110 LEU A O 1
ATOM 915 N N . LEU A 1 111 ? -2.944 3.425 3.352 1.00 89.81 111 LEU A N 1
ATOM 916 C CA . LEU A 1 111 ? -3.022 2.337 2.376 1.00 89.81 111 LEU A CA 1
ATOM 917 C C . LEU A 1 111 ? -4.325 2.412 1.574 1.00 89.81 111 LEU A C 1
ATOM 919 O O . LEU A 1 111 ? -4.296 2.301 0.353 1.00 89.81 111 LEU A O 1
ATOM 923 N N . ILE A 1 112 ? -5.461 2.604 2.249 1.00 91.25 112 ILE A N 1
ATOM 924 C CA . ILE A 1 112 ? -6.770 2.707 1.590 1.00 91.25 112 ILE A CA 1
ATOM 925 C C . ILE A 1 112 ? -6.830 3.946 0.689 1.00 91.25 112 ILE A C 1
ATOM 927 O O . ILE A 1 112 ? -7.327 3.849 -0.431 1.00 91.25 112 ILE A O 1
ATOM 931 N N . ASP A 1 113 ? -6.282 5.074 1.137 1.00 88.12 113 ASP A N 1
ATOM 932 C CA . ASP A 1 113 ? -6.184 6.310 0.358 1.00 88.12 113 ASP A CA 1
ATOM 933 C C . ASP A 1 113 ? -5.388 6.088 -0.936 1.00 88.12 113 ASP A C 1
ATOM 935 O O . ASP A 1 113 ? -5.908 6.302 -2.030 1.00 88.12 113 ASP A O 1
ATOM 939 N N . LYS A 1 114 ? -4.177 5.520 -0.843 1.00 87.44 114 LYS A N 1
ATOM 940 C CA . LYS A 1 114 ? -3.353 5.219 -2.025 1.00 87.44 114 LYS A CA 1
ATOM 941 C C . LYS A 1 114 ? -4.025 4.206 -2.961 1.00 87.44 114 LYS A C 1
ATOM 943 O O . LYS A 1 114 ? -4.012 4.406 -4.172 1.00 87.44 114 LYS A O 1
ATOM 948 N N . LEU A 1 115 ? -4.656 3.155 -2.428 1.00 90.88 115 LEU A N 1
ATOM 949 C CA . LEU A 1 115 ? -5.418 2.181 -3.227 1.00 90.88 115 LEU A CA 1
ATOM 950 C C . LEU A 1 115 ? -6.588 2.836 -3.971 1.00 90.88 115 LEU A C 1
ATOM 952 O O . LEU A 1 115 ? -6.848 2.492 -5.124 1.00 90.88 115 LEU A O 1
ATOM 956 N N . THR A 1 116 ? -7.260 3.792 -3.333 1.00 89.12 116 THR A N 1
ATOM 957 C CA . THR A 1 116 ? -8.353 4.558 -3.945 1.00 89.12 116 THR A CA 1
ATOM 958 C C . THR A 1 116 ? -7.831 5.458 -5.062 1.00 89.12 116 THR A C 1
ATOM 960 O O . THR A 1 116 ? -8.396 5.457 -6.152 1.00 89.12 116 THR A O 1
ATOM 963 N N . SER A 1 117 ? -6.708 6.146 -4.843 1.00 87.44 117 SER A N 1
ATOM 964 C CA . SER A 1 117 ? -6.074 7.015 -5.844 1.00 87.44 117 SER A CA 1
ATOM 965 C C . SER A 1 117 ? -5.534 6.256 -7.058 1.00 87.44 117 SER A C 1
ATOM 967 O O . SER A 1 117 ? -5.577 6.775 -8.170 1.00 87.44 117 SER A O 1
ATOM 969 N N . ILE A 1 118 ? -5.074 5.011 -6.880 1.00 85.81 118 ILE A N 1
ATOM 970 C CA . ILE A 1 118 ? -4.686 4.132 -7.997 1.00 85.81 118 ILE A CA 1
ATOM 971 C C . ILE A 1 118 ? -5.899 3.807 -8.891 1.00 85.81 118 ILE A C 1
ATOM 973 O O . ILE A 1 118 ? -5.749 3.639 -10.102 1.00 85.81 118 ILE A O 1
ATOM 977 N N . GLY A 1 119 ? -7.105 3.729 -8.314 1.00 78.88 119 GLY A N 1
ATOM 978 C CA . GLY A 1 119 ? -8.363 3.667 -9.064 1.00 78.88 119 GLY A CA 1
ATOM 979 C C . GLY A 1 119 ? -8.625 2.352 -9.811 1.00 78.88 119 GLY A C 1
ATOM 980 O O . GLY A 1 119 ? -9.417 2.321 -10.755 1.00 78.88 119 GLY A O 1
ATOM 981 N N . PHE A 1 120 ? -7.966 1.248 -9.441 1.00 81.62 120 PHE A N 1
ATOM 982 C CA . PHE A 1 120 ? -8.272 -0.061 -10.026 1.00 81.62 120 PHE A CA 1
ATOM 983 C C . PHE A 1 120 ? -9.567 -0.627 -9.442 1.00 81.62 120 PHE A C 1
ATOM 985 O O . PHE A 1 120 ? -9.586 -1.058 -8.297 1.00 81.62 120 PHE A O 1
ATOM 992 N N . GLU A 1 121 ? -10.626 -0.704 -10.249 1.00 81.81 121 GLU A N 1
ATOM 993 C CA . GLU A 1 121 ? -11.917 -1.262 -9.826 1.00 81.81 121 GLU A CA 1
ATOM 994 C C . GLU A 1 121 ? -12.297 -2.537 -10.622 1.00 81.81 121 GLU A C 1
ATOM 996 O O . GLU A 1 121 ? -12.327 -2.519 -11.864 1.00 81.81 121 GLU A O 1
ATOM 1001 N N . PRO A 1 122 ? -12.594 -3.672 -9.951 1.00 84.00 122 PRO A N 1
ATOM 1002 C CA . PRO A 1 122 ? -12.272 -3.963 -8.548 1.00 84.00 122 PRO A CA 1
ATOM 1003 C C . PRO A 1 122 ? -10.753 -4.077 -8.335 1.00 84.00 122 PRO A C 1
ATOM 1005 O O . PRO A 1 122 ? -10.014 -4.393 -9.278 1.00 84.00 122 PRO A O 1
ATOM 1008 N N . MET A 1 123 ? -10.313 -3.846 -7.098 1.00 90.25 123 MET A N 1
ATOM 1009 C CA . MET A 1 123 ? -8.915 -3.973 -6.705 1.00 90.25 123 MET A CA 1
ATOM 1010 C C . MET A 1 123 ? -8.515 -5.446 -6.627 1.00 90.25 123 MET A C 1
ATOM 1012 O O . MET A 1 123 ? -9.270 -6.288 -6.147 1.00 90.25 123 MET A O 1
ATOM 1016 N N . ASP A 1 124 ? -7.308 -5.751 -7.087 1.00 92.81 124 ASP A N 1
ATOM 1017 C CA . ASP A 1 124 ? -6.750 -7.096 -7.024 1.00 92.81 124 ASP A CA 1
ATOM 1018 C C . ASP A 1 124 ? -5.937 -7.285 -5.733 1.00 92.81 124 ASP A C 1
ATOM 1020 O O . ASP A 1 124 ? -5.150 -6.420 -5.338 1.00 92.81 124 ASP A O 1
ATOM 1024 N N . ILE A 1 125 ? -6.103 -8.432 -5.074 1.00 94.50 125 ILE A N 1
ATOM 1025 C CA . ILE A 1 125 ? -5.419 -8.746 -3.819 1.00 94.50 125 ILE A CA 1
ATOM 1026 C C . ILE A 1 125 ? -3.888 -8.701 -3.940 1.00 94.50 125 ILE A C 1
ATOM 1028 O O . ILE A 1 125 ? -3.210 -8.357 -2.968 1.00 94.50 125 ILE A O 1
ATOM 1032 N N . GLU A 1 126 ? -3.316 -9.019 -5.105 1.00 94.00 126 GLU A N 1
ATOM 1033 C CA . GLU A 1 126 ? -1.875 -8.908 -5.336 1.00 94.00 126 GLU A CA 1
ATOM 1034 C C . GLU A 1 126 ? -1.397 -7.455 -5.289 1.00 94.00 126 GLU A C 1
ATOM 1036 O O . GLU A 1 126 ? -0.334 -7.186 -4.729 1.00 94.00 126 GLU A O 1
ATOM 1041 N N . VAL A 1 127 ? -2.200 -6.516 -5.796 1.00 92.06 127 VAL A N 1
ATOM 1042 C CA . VAL A 1 127 ? -1.912 -5.075 -5.728 1.00 92.06 127 VAL A CA 1
ATOM 1043 C C . VAL A 1 127 ? -1.939 -4.599 -4.277 1.00 92.06 127 VAL A C 1
ATOM 1045 O O . VAL A 1 127 ? -1.004 -3.935 -3.829 1.00 92.06 127 VAL A O 1
ATOM 1048 N N . VAL A 1 128 ? -2.956 -5.006 -3.507 1.00 94.06 128 VAL A N 1
ATOM 1049 C CA . VAL A 1 128 ? -3.062 -4.669 -2.076 1.00 94.06 128 VAL A CA 1
ATOM 1050 C C . VAL A 1 128 ? -1.863 -5.207 -1.292 1.00 94.06 128 VAL A C 1
ATOM 1052 O O . VAL A 1 128 ? -1.270 -4.485 -0.489 1.00 94.06 128 VAL A O 1
ATOM 1055 N N . LYS A 1 129 ? -1.467 -6.462 -1.536 1.00 93.31 129 LYS A N 1
ATOM 1056 C CA . LYS A 1 129 ? -0.296 -7.086 -0.902 1.00 93.31 129 LYS A CA 1
ATOM 1057 C C . LYS A 1 129 ? 0.997 -6.357 -1.253 1.00 93.31 129 LYS A C 1
ATOM 1059 O O . LYS A 1 129 ? 1.738 -6.003 -0.344 1.00 93.31 129 LYS A O 1
ATOM 1064 N N . ALA A 1 130 ? 1.256 -6.109 -2.534 1.00 90.56 130 ALA A N 1
ATOM 1065 C CA . ALA A 1 130 ? 2.480 -5.442 -2.969 1.00 90.56 130 ALA A CA 1
ATOM 1066 C C . ALA A 1 130 ? 2.605 -4.039 -2.359 1.00 90.56 130 ALA A C 1
ATOM 1068 O O . ALA A 1 130 ? 3.641 -3.701 -1.789 1.00 90.56 130 ALA A O 1
ATOM 1069 N N . LEU A 1 131 ? 1.523 -3.256 -2.388 1.00 88.69 131 LEU A N 1
ATOM 1070 C CA . LEU A 1 131 ? 1.546 -1.903 -1.845 1.00 88.69 131 LEU A CA 1
ATOM 1071 C C . LEU A 1 131 ? 1.678 -1.885 -0.318 1.00 88.69 131 LEU A C 1
ATOM 1073 O O . LEU A 1 131 ? 2.458 -1.114 0.234 1.00 88.69 131 LEU A O 1
ATOM 1077 N N . SER A 1 132 ? 0.951 -2.756 0.382 1.00 89.88 132 SER A N 1
ATOM 1078 C CA . SER A 1 132 ? 1.092 -2.858 1.837 1.00 89.88 132 SER A CA 1
ATOM 1079 C C . SER A 1 132 ? 2.500 -3.285 2.256 1.00 89.88 132 SER A C 1
ATOM 1081 O O . SER A 1 132 ? 2.999 -2.764 3.244 1.00 89.88 132 SER A O 1
ATOM 1083 N N . ILE A 1 133 ? 3.172 -4.150 1.489 1.00 86.88 133 ILE A N 1
ATOM 1084 C CA . ILE A 1 133 ? 4.585 -4.486 1.697 1.00 86.88 133 ILE A CA 1
ATOM 1085 C C . ILE A 1 133 ? 5.463 -3.242 1.529 1.00 86.88 133 ILE A C 1
ATOM 1087 O O . ILE A 1 133 ? 6.209 -2.919 2.450 1.00 86.88 133 ILE A O 1
ATOM 1091 N N . LEU A 1 134 ? 5.330 -2.503 0.423 1.00 81.25 134 LEU A N 1
ATOM 1092 C CA . LEU A 1 134 ? 6.102 -1.276 0.190 1.00 81.25 134 LEU A CA 1
ATOM 1093 C C . LEU A 1 134 ? 5.978 -0.289 1.367 1.00 81.25 134 LEU A C 1
ATOM 1095 O O . LEU A 1 134 ? 6.980 0.189 1.892 1.00 81.25 134 LEU A O 1
ATOM 1099 N N . MET A 1 135 ? 4.756 -0.060 1.855 1.00 78.69 135 MET A N 1
ATOM 1100 C CA . MET A 1 135 ? 4.491 0.841 2.986 1.00 78.69 135 MET A CA 1
ATOM 1101 C C . MET A 1 135 ? 5.031 0.346 4.339 1.00 78.69 135 MET A C 1
ATOM 1103 O O . MET A 1 135 ? 5.189 1.134 5.276 1.00 78.69 135 MET A O 1
ATOM 1107 N N . LEU A 1 136 ? 5.270 -0.959 4.490 1.00 78.31 136 LEU A N 1
ATOM 1108 C CA . LEU A 1 136 ? 5.937 -1.498 5.675 1.00 78.31 136 LEU A CA 1
ATOM 1109 C C . LEU A 1 136 ? 7.435 -1.187 5.643 1.00 78.31 136 LEU A C 1
ATOM 1111 O O . LEU A 1 136 ? 8.001 -0.865 6.682 1.00 78.31 136 LEU A O 1
ATOM 1115 N N . PHE A 1 137 ? 8.058 -1.245 4.468 1.00 71.38 137 PHE A N 1
ATOM 1116 C CA . PHE A 1 137 ? 9.500 -1.051 4.317 1.00 71.38 137 PHE A CA 1
ATOM 1117 C C . PHE A 1 137 ? 9.943 0.417 4.313 1.00 71.38 137 PHE A C 1
ATOM 1119 O O . PHE A 1 137 ? 11.085 0.694 4.653 1.00 71.38 137 PHE A O 1
ATOM 1126 N N . GLN A 1 138 ? 9.044 1.361 4.023 1.00 63.62 138 GLN A N 1
ATOM 1127 C CA . GLN A 1 138 ? 9.339 2.801 4.062 1.00 63.62 138 GLN A CA 1
ATOM 1128 C C . GLN A 1 138 ? 9.468 3.399 5.480 1.00 63.62 138 GLN A C 1
ATOM 1130 O O . GLN A 1 138 ? 9.763 4.581 5.615 1.00 63.62 138 GLN A O 1
ATOM 1135 N N . GLU A 1 139 ? 9.275 2.624 6.556 1.00 56.38 139 GLU A N 1
ATOM 1136 C CA . GLU A 1 139 ? 9.602 3.090 7.909 1.00 56.38 139 GLU A CA 1
ATOM 1137 C C . GLU A 1 139 ? 10.905 2.451 8.417 1.00 56.38 139 GLU A C 1
ATOM 1139 O O . GLU A 1 139 ? 10.926 1.243 8.658 1.00 56.38 139 GLU A O 1
ATOM 1144 N N . PRO A 1 140 ? 11.952 3.239 8.741 1.00 45.19 140 PRO A N 1
ATOM 1145 C CA . PRO A 1 140 ? 13.198 2.724 9.326 1.00 45.19 140 PRO A CA 1
ATOM 1146 C C . PRO A 1 140 ? 13.031 2.189 10.765 1.00 45.19 140 PRO A C 1
ATOM 1148 O O . PRO A 1 140 ? 14.007 1.893 11.446 1.00 45.19 140 PRO A O 1
ATOM 1151 N N . SER A 1 141 ? 11.797 2.096 11.272 1.00 42.81 141 SER A N 1
ATOM 1152 C CA . SER A 1 141 ? 11.490 1.779 12.670 1.00 42.81 141 SER A CA 1
ATOM 1153 C C . SER A 1 141 ? 10.279 0.862 12.838 1.00 42.81 141 SER A C 1
ATOM 1155 O O . SER A 1 141 ? 9.550 0.958 13.827 1.00 42.81 141 SER A O 1
ATOM 1157 N N . ILE A 1 142 ? 10.089 -0.105 11.936 1.00 41.84 142 ILE A N 1
ATOM 1158 C CA . ILE A 1 142 ? 9.391 -1.320 12.363 1.00 41.84 142 ILE A CA 1
ATOM 1159 C C . ILE A 1 142 ? 10.389 -2.145 13.177 1.00 41.84 142 ILE A C 1
ATOM 1161 O O . ILE A 1 142 ? 11.040 -3.055 12.669 1.00 41.84 142 ILE A O 1
ATOM 1165 N N . ASP A 1 143 ? 10.480 -1.830 14.470 1.00 38.09 143 ASP A N 1
ATOM 1166 C CA . ASP A 1 143 ? 10.918 -2.791 15.477 1.00 38.09 143 ASP A CA 1
ATOM 1167 C C . ASP A 1 143 ? 9.880 -3.920 15.443 1.00 38.09 143 ASP A C 1
ATOM 1169 O O . ASP A 1 143 ? 8.885 -3.928 16.180 1.00 38.09 143 ASP A O 1
ATOM 1173 N N . VAL A 1 144 ? 10.054 -4.865 14.514 1.00 41.00 144 VAL A N 1
ATOM 1174 C CA . VAL A 1 144 ? 9.369 -6.144 14.590 1.00 41.00 144 VAL A CA 1
ATOM 1175 C C . VAL A 1 144 ? 9.923 -6.748 15.866 1.00 41.00 144 VAL A C 1
ATOM 1177 O O . VAL A 1 144 ? 10.969 -7.393 15.861 1.00 41.00 144 VAL A O 1
ATOM 1180 N N . LYS A 1 145 ? 9.220 -6.533 16.984 1.00 42.62 145 LYS A N 1
ATOM 1181 C CA . LYS A 1 145 ? 9.303 -7.414 18.140 1.00 42.62 145 LYS A CA 1
ATOM 1182 C C . LYS A 1 145 ? 8.784 -8.756 17.661 1.00 42.62 145 LYS A C 1
ATOM 1184 O O . LYS A 1 145 ? 7.652 -9.150 17.929 1.00 42.62 145 LYS A O 1
ATOM 1189 N N . LEU A 1 146 ? 9.637 -9.455 16.916 1.00 39.28 146 LEU A N 1
ATOM 1190 C CA . LEU A 1 146 ? 9.672 -10.888 16.938 1.00 39.28 146 LEU A CA 1
ATOM 1191 C C . LEU A 1 146 ? 9.666 -11.178 18.425 1.00 39.28 146 LEU A C 1
ATOM 1193 O O . LEU A 1 146 ? 10.578 -10.787 19.149 1.00 39.28 146 LEU A O 1
ATOM 1197 N N . HIS A 1 147 ? 8.596 -11.796 18.898 1.00 42.69 147 HIS A N 1
ATOM 1198 C CA . HIS A 1 147 ? 8.736 -12.604 20.080 1.00 42.69 147 HIS A CA 1
ATOM 1199 C C . HIS A 1 147 ? 9.721 -13.710 19.674 1.00 42.69 147 HIS A C 1
ATOM 1201 O O . HIS A 1 147 ? 9.321 -14.835 19.386 1.00 42.69 147 HIS A O 1
ATOM 1207 N N . SER A 1 148 ? 11.026 -13.401 19.651 1.00 41.69 148 SER A N 1
ATOM 1208 C CA . SER A 1 148 ? 11.940 -14.295 20.317 1.00 41.69 148 SER A CA 1
ATOM 1209 C C . SER A 1 148 ? 11.278 -14.471 21.669 1.00 41.69 148 SER A C 1
ATOM 1211 O O . SER A 1 148 ? 11.117 -13.550 22.467 1.00 41.69 148 SER A O 1
ATOM 1213 N N . VAL A 1 149 ? 10.702 -15.649 21.868 1.00 45.84 149 VAL A N 1
ATOM 1214 C CA . VAL A 1 149 ? 10.661 -16.167 23.218 1.00 45.84 149 VAL A CA 1
ATOM 1215 C C . VAL A 1 149 ? 12.120 -16.077 23.626 1.00 45.84 149 VAL A C 1
ATOM 1217 O O . VAL A 1 149 ? 12.926 -16.851 23.112 1.00 45.84 149 VAL A O 1
ATOM 1220 N N . ASP A 1 150 ? 12.464 -15.034 24.382 1.00 43.12 150 ASP A N 1
ATOM 1221 C CA . ASP A 1 150 ? 13.797 -14.814 24.911 1.00 43.12 150 ASP A CA 1
ATOM 1222 C C . ASP A 1 150 ? 14.048 -15.990 25.849 1.00 43.12 150 ASP A C 1
ATOM 1224 O O . ASP A 1 150 ? 13.770 -15.978 27.046 1.00 43.12 150 ASP A O 1
ATOM 1228 N N . GLY A 1 151 ? 14.494 -17.086 25.245 1.00 50.50 151 GLY A N 1
ATOM 1229 C CA . GLY A 1 151 ? 14.850 -18.336 25.885 1.00 50.50 151 GLY A CA 1
ATOM 1230 C C . GLY A 1 151 ? 16.196 -18.233 26.584 1.00 50.50 151 GLY A C 1
ATOM 1231 O O . GLY A 1 151 ? 16.867 -19.249 26.724 1.00 50.50 151 GLY A O 1
ATOM 1232 N N . GLU A 1 152 ? 16.591 -17.036 27.016 1.00 47.06 152 GLU A N 1
ATOM 1233 C CA . GLU A 1 152 ? 17.886 -16.769 27.640 1.00 47.06 152 GLU A CA 1
ATOM 1234 C C . GLU A 1 152 ? 17.784 -16.200 29.063 1.00 47.06 152 GLU A C 1
ATOM 1236 O O . GLU A 1 152 ? 18.810 -15.945 29.678 1.00 47.06 152 GLU A O 1
ATOM 1241 N N . GLU A 1 153 ? 16.589 -16.109 29.663 1.00 49.12 153 GLU A N 1
ATOM 1242 C CA . GLU A 1 153 ? 16.458 -15.777 31.099 1.00 49.12 153 GLU A CA 1
ATOM 1243 C C . GLU A 1 153 ? 15.909 -16.912 31.980 1.00 49.12 153 GLU A C 1
ATOM 1245 O O . GLU A 1 153 ? 15.831 -16.767 33.201 1.00 49.12 153 GLU A O 1
ATOM 1250 N N . LEU A 1 154 ? 15.575 -18.079 31.410 1.00 47.47 154 LEU A N 1
ATOM 1251 C CA . LEU A 1 154 ? 15.024 -19.200 32.190 1.00 47.47 154 LEU A CA 1
ATOM 1252 C C . LEU A 1 154 ? 16.075 -20.207 32.698 1.00 47.47 154 LEU A C 1
ATOM 1254 O O . LEU A 1 154 ? 15.749 -21.056 33.526 1.00 47.47 154 LEU A O 1
ATOM 1258 N N . TRP A 1 155 ? 17.321 -20.147 32.221 1.00 50.50 155 TRP A N 1
ATOM 1259 C CA . TRP A 1 155 ? 18.315 -21.201 32.483 1.00 50.50 155 TRP A CA 1
ATOM 1260 C C . TRP A 1 155 ? 19.289 -20.900 33.626 1.00 50.50 155 TRP A C 1
ATOM 1262 O O . TRP A 1 155 ? 19.978 -21.812 34.073 1.00 50.50 155 TRP A O 1
ATOM 1272 N N . ASP A 1 156 ? 19.316 -19.670 34.147 1.00 54.53 156 ASP A N 1
ATOM 1273 C CA . ASP A 1 156 ? 20.407 -19.246 35.036 1.00 54.53 156 ASP A CA 1
ATOM 1274 C C . ASP A 1 156 ? 20.092 -19.283 36.536 1.00 54.53 156 ASP A C 1
ATOM 1276 O O . ASP A 1 156 ? 20.947 -18.956 37.363 1.00 54.53 156 ASP A O 1
ATOM 1280 N N . LYS A 1 157 ? 18.890 -19.719 36.939 1.00 52.03 157 LYS A N 1
ATOM 1281 C CA . LYS A 1 157 ? 18.581 -19.952 38.360 1.00 52.03 157 LYS A CA 1
ATOM 1282 C C . LYS A 1 157 ? 17.687 -21.178 38.546 1.00 52.03 157 LYS A C 1
ATOM 1284 O O . LYS A 1 157 ? 16.563 -21.176 38.047 1.00 52.03 157 LYS A O 1
ATOM 1289 N N . PRO A 1 158 ? 18.120 -22.209 39.300 1.00 55.84 158 PRO A N 1
ATOM 1290 C CA . PRO A 1 158 ? 17.205 -23.264 39.705 1.00 55.84 158 PRO A CA 1
ATOM 1291 C C . PRO A 1 158 ? 16.089 -22.647 40.553 1.00 55.84 158 PRO A C 1
ATOM 1293 O O . PRO A 1 158 ? 16.348 -21.891 41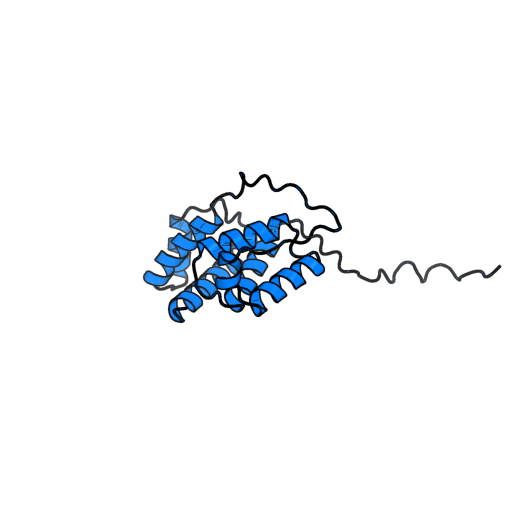.492 1.00 55.84 158 PRO A O 1
ATOM 1296 N N . ILE A 1 159 ? 14.844 -22.965 40.206 1.00 64.31 159 ILE A N 1
ATOM 1297 C CA . ILE A 1 159 ? 13.660 -22.554 40.959 1.00 64.31 159 ILE A CA 1
ATOM 1298 C C . ILE A 1 159 ? 13.749 -23.217 42.338 1.00 64.31 159 ILE A C 1
ATOM 1300 O O . ILE A 1 159 ? 13.564 -24.428 42.465 1.00 64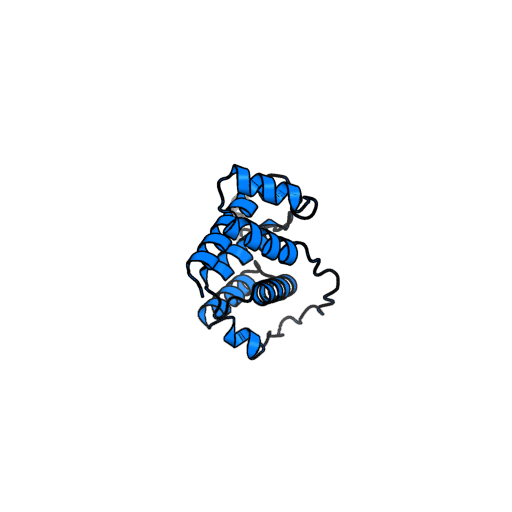.31 159 ILE A O 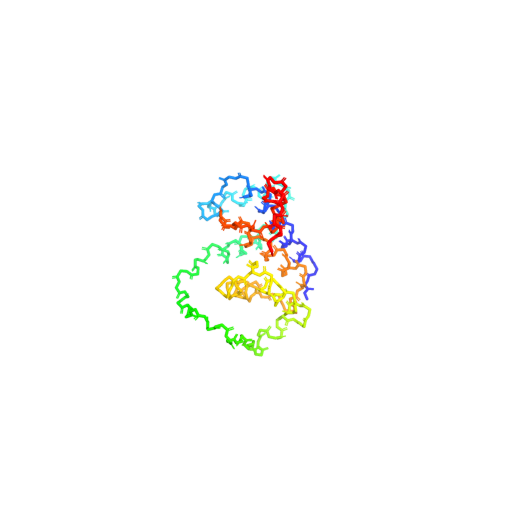1
ATOM 1304 N N . ILE A 1 160 ? 14.063 -22.438 43.373 1.00 60.12 160 ILE A N 1
ATOM 1305 C CA . ILE A 1 160 ? 13.988 -22.907 44.758 1.00 60.12 160 ILE A CA 1
ATOM 1306 C C . ILE A 1 160 ? 12.517 -22.831 45.163 1.00 60.12 160 ILE A C 1
ATOM 1308 O O . ILE A 1 160 ? 11.957 -21.744 45.304 1.00 60.12 160 ILE A O 1
ATOM 1312 N N . LEU A 1 161 ? 11.889 -23.996 45.302 1.00 57.50 161 LEU A N 1
ATOM 1313 C CA . LEU A 1 161 ? 10.548 -24.131 45.860 1.00 57.50 161 LEU A CA 1
ATOM 1314 C C . LEU A 1 161 ? 10.644 -23.955 47.384 1.00 57.50 161 LEU A C 1
ATOM 1316 O O . LEU A 1 161 ? 11.284 -24.773 48.046 1.00 57.50 161 LEU A O 1
ATOM 1320 N N . ASN A 1 162 ? 10.025 -22.898 47.914 1.00 54.91 162 ASN A N 1
ATOM 1321 C CA . ASN A 1 162 ? 9.585 -22.847 49.312 1.00 54.91 162 ASN A CA 1
ATOM 1322 C C . ASN A 1 162 ? 8.151 -23.363 49.404 1.00 54.91 162 ASN A C 1
ATOM 1324 O O . ASN A 1 162 ? 7.348 -22.981 48.522 1.00 54.91 162 ASN A O 1
#

pLDDT: mean 77.92, std 15.89, range [38.09, 96.5]

Sequence (162 aa):
MNHKLKEAFLDVLLYLFEYYSEDNDFEEDDDFEIRNQLKVAGFREDAIEHALDWVGIFKESSSNISIAKPGLKSIRVLSDEEKNLLDEECQNYILRLEKFGLLPPLKRELLIDKLTSIGFEPMDIEVVKALSILMLFQEPSIDVKLHSVDGEELWDKPIILN

Foldseek 3Di:
DPPVLVVLLLVLLVVCCVVCLPPDDLLPDDLVVSLVVCVVVPDDPVSSVLSSLLSVLVNPDPVPPPDDQDDPPDDDDDDPLLCQQQPPVNVVVLVVCVVLVLQGPVNSVSLSSSSVSNPDGNDDNSSSVSSSVSSSSSDPDPPPPPPPVPPPPPPPDDPDDD